Protein AF-A0AAV4XJF8-F1 (afdb_monomer_lite)

Organism: Caerostris extrusa (NCBI:txid172846)

pLDDT: mean 77.1, std 14.18, range [33.66, 94.31]

Secondary structure (DSSP, 8-state):
-----HHHHHHHHHHHHHHHHHHHSSS---HHHHHHHHHHHHHHHHHHHHHHHTT--S----TTHHHHHHHHHHHHHHHHSHHHHT-HHHHHHHHHHHHHTT-HHHHHHHHHHHHHHHTT-HHHHHHHHTT-GGGHHHHHHHHHHTT---SS-HHHHHHHHHHHTT-

Sequence (167 aa):
MVLYDPSACRRRKASKDFFADILKGTGKTEPITWIFALASELSISYSLSTSISDTLLHEISPPDMGIKWKIRSLYEKALDSLACAYIPILWQSYIKFEMQNNEIEKSRSIFHRAVQNCGWSKELIMSCVEYFSGDLKQMIDYMVEKHIRIHTPLEEIQLLMEHGMQS

InterPro domains:
  IPR003107 HAT (Half-A-TPR) repeat [SM00386] (66-100)
  IPR003107 HAT (Half-A-TPR) repeat [SM00386] (102-134)
  IPR011990 Tetratricopeptide-like helical domain superfamily [G3DSA:1.25.40.10] (52-165)
  IPR011990 Tetratricopeptide-like helical domain superfamily [SSF48452] (67-126)
  IPR013633 siRNA-mediated silencing protein NRDE-2 [PTHR13471] (18-162)

Structure (mmCIF, N/CA/C/O backbone):
data_AF-A0AAV4XJF8-F1
#
_entry.id   AF-A0AAV4XJF8-F1
#
loop_
_atom_site.group_PDB
_atom_site.id
_atom_site.type_symbol
_atom_site.label_atom_id
_atom_site.label_alt_id
_atom_site.label_comp_id
_atom_site.label_asym_id
_atom_site.label_entity_id
_atom_site.label_seq_id
_atom_site.pdbx_PDB_ins_code
_atom_site.Cartn_x
_atom_site.Cartn_y
_atom_site.Cartn_z
_atom_site.occupancy
_atom_site.B_iso_or_equiv
_atom_site.auth_seq_id
_atom_site.auth_comp_id
_atom_site.auth_asym_id
_atom_site.auth_atom_id
_atom_site.pdbx_PDB_model_num
ATOM 1 N N . MET A 1 1 ? 36.034 10.276 2.651 1.00 33.66 1 MET A N 1
ATOM 2 C CA . MET A 1 1 ? 36.294 9.904 1.243 1.00 33.66 1 MET A CA 1
ATOM 3 C C . MET A 1 1 ? 35.460 8.664 0.948 1.00 33.66 1 MET A C 1
ATOM 5 O O . MET A 1 1 ? 35.873 7.570 1.305 1.00 33.66 1 MET A O 1
ATOM 9 N N . VAL A 1 2 ? 34.229 8.831 0.450 1.00 44.91 2 VAL A N 1
ATOM 10 C CA . VAL A 1 2 ? 33.356 7.688 0.131 1.00 44.91 2 VAL A CA 1
ATOM 11 C C . VAL A 1 2 ? 33.938 7.018 -1.110 1.00 44.91 2 VAL A C 1
ATOM 13 O O . VAL A 1 2 ? 34.003 7.634 -2.172 1.00 44.91 2 VAL A O 1
ATOM 16 N N . LEU A 1 3 ? 34.444 5.795 -0.959 1.00 42.12 3 LEU A N 1
ATOM 17 C CA . LEU A 1 3 ? 34.985 5.016 -2.066 1.00 42.12 3 LEU A CA 1
ATOM 18 C C . LEU A 1 3 ? 33.847 4.725 -3.052 1.00 42.12 3 LEU A C 1
ATOM 20 O O . LEU A 1 3 ? 32.898 4.012 -2.732 1.00 42.12 3 LEU A O 1
ATOM 24 N N . TYR A 1 4 ? 33.929 5.307 -4.247 1.00 45.88 4 TYR A N 1
ATOM 25 C CA . TYR A 1 4 ? 33.052 4.974 -5.363 1.00 45.88 4 TYR A CA 1
ATOM 26 C C . TYR A 1 4 ? 33.312 3.515 -5.757 1.00 45.88 4 TYR A C 1
ATOM 28 O O . TYR A 1 4 ? 34.309 3.231 -6.414 1.00 45.88 4 TYR A O 1
ATOM 36 N N . ASP A 1 5 ? 32.448 2.593 -5.320 1.00 54.06 5 ASP A N 1
ATOM 37 C CA . ASP A 1 5 ? 32.500 1.176 -5.695 1.00 54.06 5 ASP A CA 1
ATOM 38 C C . ASP A 1 5 ? 31.831 0.975 -7.078 1.00 54.06 5 ASP A C 1
ATOM 40 O O . ASP A 1 5 ? 30.594 0.994 -7.192 1.00 54.06 5 ASP A O 1
ATOM 44 N N . PRO A 1 6 ? 32.606 0.753 -8.159 1.00 59.69 6 PRO A N 1
ATOM 45 C CA . PRO A 1 6 ? 32.065 0.596 -9.511 1.00 59.69 6 PRO A CA 1
ATOM 46 C C . PRO A 1 6 ? 31.273 -0.713 -9.671 1.00 59.69 6 PRO A C 1
ATOM 48 O O . PRO A 1 6 ? 30.385 -0.820 -10.525 1.00 59.69 6 PRO A O 1
ATOM 51 N N . SER A 1 7 ? 31.564 -1.710 -8.833 1.00 60.44 7 SER A N 1
ATOM 52 C CA . SER A 1 7 ? 30.909 -3.021 -8.795 1.00 60.44 7 SER A CA 1
ATOM 53 C C . SER A 1 7 ? 29.457 -2.890 -8.345 1.00 60.44 7 SER A C 1
ATOM 55 O O . SER A 1 7 ? 28.571 -3.528 -8.919 1.00 60.44 7 SER A O 1
ATOM 57 N N . ALA A 1 8 ? 29.191 -2.010 -7.375 1.00 59.12 8 ALA A N 1
ATOM 58 C CA . ALA A 1 8 ? 27.842 -1.722 -6.894 1.00 59.12 8 ALA A CA 1
ATOM 59 C C . ALA A 1 8 ? 26.973 -1.053 -7.972 1.00 59.12 8 ALA A C 1
ATOM 61 O O . ALA A 1 8 ? 25.767 -1.295 -8.042 1.00 59.12 8 ALA A O 1
ATOM 62 N N . CYS A 1 9 ? 27.562 -0.221 -8.836 1.00 57.97 9 CYS A N 1
ATOM 63 C CA . CYS A 1 9 ? 26.847 0.407 -9.951 1.00 57.97 9 CYS A CA 1
ATOM 64 C C . CYS A 1 9 ? 26.538 -0.605 -11.075 1.00 57.97 9 CYS A C 1
ATOM 66 O O . CYS A 1 9 ? 25.415 -0.658 -11.581 1.00 57.97 9 CYS A O 1
ATOM 68 N N . ARG A 1 10 ? 27.493 -1.491 -11.399 1.00 59.72 10 ARG A N 1
ATOM 69 C CA . ARG A 1 10 ? 27.315 -2.565 -12.395 1.00 59.72 10 ARG A CA 1
ATOM 70 C C . ARG A 1 10 ? 26.253 -3.585 -11.973 1.00 59.72 10 ARG A C 1
ATOM 72 O O . ARG A 1 10 ? 25.383 -3.925 -12.771 1.00 59.72 10 ARG A O 1
ATOM 79 N N . ARG A 1 11 ? 26.287 -4.032 -10.712 1.00 64.12 11 ARG A N 1
ATOM 80 C CA . ARG A 1 11 ? 25.303 -4.974 -10.150 1.00 64.12 11 ARG A CA 1
ATOM 81 C C . ARG A 1 11 ? 23.893 -4.370 -10.125 1.00 64.12 11 ARG A C 1
ATOM 83 O O . ARG A 1 11 ? 22.927 -5.061 -10.433 1.00 64.12 11 ARG A O 1
ATOM 90 N N . ARG A 1 12 ? 23.784 -3.060 -9.853 1.00 63.78 12 ARG A N 1
ATOM 91 C CA . ARG A 1 12 ? 22.522 -2.304 -9.932 1.00 63.78 12 ARG A CA 1
ATOM 92 C C . ARG A 1 12 ? 21.938 -2.282 -11.342 1.00 63.78 12 ARG A C 1
ATOM 94 O O . ARG A 1 12 ? 20.747 -2.526 -11.490 1.00 63.78 12 ARG A O 1
ATOM 101 N N . LYS A 1 13 ? 22.751 -1.998 -12.364 1.00 69.19 13 LYS A N 1
ATOM 102 C CA . LYS A 1 13 ? 22.281 -1.975 -13.757 1.00 69.19 13 LYS A CA 1
ATOM 103 C C . LYS A 1 13 ? 21.804 -3.360 -14.212 1.00 69.19 13 LYS A C 1
ATOM 105 O O . LYS A 1 13 ? 20.689 -3.474 -14.695 1.00 69.19 13 LYS A O 1
ATOM 110 N N . ALA A 1 14 ? 22.581 -4.405 -13.929 1.00 72.31 14 ALA A N 1
ATOM 111 C CA . ALA A 1 14 ? 22.216 -5.780 -14.275 1.00 72.31 14 ALA A CA 1
ATOM 112 C C . ALA A 1 14 ? 20.902 -6.244 -13.615 1.00 72.31 14 ALA A C 1
ATOM 114 O O . ALA A 1 14 ? 20.067 -6.841 -14.283 1.00 72.31 14 ALA A O 1
ATOM 115 N N . SER A 1 15 ? 20.691 -5.933 -12.328 1.00 74.94 15 SER A N 1
ATOM 116 C CA . SER A 1 15 ? 19.432 -6.253 -11.632 1.00 74.94 15 SER A CA 1
ATOM 117 C C . SER A 1 15 ? 18.232 -5.521 -12.250 1.00 74.94 15 SER A C 1
ATOM 119 O O . SER A 1 15 ? 17.184 -6.119 -12.487 1.00 74.94 15 SER A O 1
ATOM 121 N N . LYS A 1 16 ? 18.400 -4.232 -12.579 1.00 76.81 16 LYS A N 1
ATOM 122 C CA . LYS A 1 16 ? 17.361 -3.424 -13.235 1.00 76.81 16 LYS A CA 1
ATOM 123 C C . LYS A 1 16 ? 16.977 -3.979 -14.601 1.00 76.81 16 LYS A C 1
ATOM 125 O O . LYS A 1 16 ? 15.789 -4.104 -14.884 1.00 76.81 16 LYS A O 1
ATOM 130 N N . ASP A 1 17 ? 17.972 -4.305 -15.419 1.00 77.88 17 ASP A N 1
ATOM 131 C CA . ASP A 1 17 ? 17.762 -4.829 -16.768 1.00 77.88 17 ASP A CA 1
ATOM 132 C C . ASP A 1 17 ? 17.082 -6.211 -16.704 1.00 77.88 17 ASP A C 1
ATOM 134 O O . ASP A 1 17 ? 16.110 -6.451 -17.416 1.00 77.88 17 ASP A O 1
ATOM 138 N N . PHE A 1 18 ? 17.491 -7.064 -15.756 1.00 83.19 18 PHE A N 1
ATOM 139 C CA . PHE A 1 18 ? 16.887 -8.377 -15.508 1.00 83.19 18 PHE A CA 1
ATOM 140 C C . PHE A 1 18 ? 15.388 -8.296 -15.189 1.00 83.19 18 PHE A C 1
ATOM 142 O O . PHE A 1 18 ? 14.576 -8.922 -15.869 1.00 83.19 18 PHE A O 1
ATOM 149 N N . PHE A 1 19 ? 14.991 -7.503 -14.187 1.00 80.94 19 PHE A N 1
ATOM 150 C CA . PHE A 1 19 ? 13.570 -7.382 -13.841 1.00 80.94 19 PHE A CA 1
ATOM 151 C C . PHE A 1 19 ? 12.774 -6.636 -14.915 1.00 80.94 19 PHE A C 1
ATOM 153 O O . PHE A 1 19 ? 11.612 -6.965 -15.137 1.00 80.94 19 PHE A O 1
ATOM 160 N N . ALA A 1 20 ? 13.373 -5.667 -15.615 1.00 80.69 20 ALA A N 1
ATOM 161 C CA . ALA A 1 20 ? 12.701 -4.980 -16.714 1.00 80.69 20 ALA A CA 1
ATOM 162 C C . ALA A 1 20 ? 12.356 -5.936 -17.864 1.00 80.69 20 ALA A C 1
ATOM 164 O O . ALA A 1 20 ? 11.260 -5.834 -18.412 1.00 80.69 20 ALA A O 1
ATOM 165 N N . ASP A 1 21 ? 13.248 -6.864 -18.206 1.00 81.31 21 ASP A N 1
ATOM 166 C CA . ASP A 1 21 ? 12.989 -7.870 -19.237 1.00 81.31 21 ASP A CA 1
ATOM 167 C C . ASP A 1 21 ? 11.960 -8.905 -18.777 1.00 81.31 21 ASP A C 1
ATOM 169 O O . ASP A 1 21 ? 11.032 -9.221 -19.522 1.00 81.31 21 ASP A O 1
ATOM 173 N N . ILE A 1 22 ? 12.043 -9.364 -17.525 1.00 82.00 22 ILE A N 1
ATOM 174 C CA . ILE A 1 22 ? 11.077 -10.324 -16.975 1.00 82.00 22 ILE A CA 1
ATOM 175 C C . ILE A 1 22 ? 9.667 -9.730 -16.914 1.00 82.00 22 ILE A C 1
ATOM 177 O O . ILE A 1 22 ? 8.705 -10.398 -17.288 1.00 82.00 22 ILE A O 1
ATOM 181 N N . LEU A 1 23 ? 9.529 -8.474 -16.481 1.00 80.31 23 LEU A N 1
ATOM 182 C CA . LEU A 1 23 ? 8.228 -7.805 -16.382 1.00 80.31 23 LEU A CA 1
ATOM 183 C C . LEU A 1 23 ? 7.643 -7.419 -17.752 1.00 80.31 23 LEU A C 1
ATOM 185 O O . LEU A 1 23 ? 6.439 -7.199 -17.851 1.00 80.31 23 LEU A O 1
ATOM 189 N N . LYS A 1 24 ? 8.469 -7.326 -18.804 1.00 78.62 24 LYS A N 1
ATOM 190 C CA . LYS A 1 24 ? 8.018 -7.131 -20.196 1.00 78.62 24 LYS A CA 1
ATOM 191 C C . LYS A 1 24 ? 7.626 -8.439 -20.887 1.00 78.62 24 LYS A C 1
ATOM 193 O O . LYS A 1 24 ? 6.952 -8.388 -21.915 1.00 78.62 24 LYS A O 1
ATOM 198 N N . GLY A 1 25 ? 8.061 -9.587 -20.365 1.00 75.69 25 GLY A N 1
ATOM 199 C CA . GLY A 1 25 ? 7.733 -10.899 -20.911 1.00 75.69 25 GLY A CA 1
ATOM 200 C C . GLY A 1 25 ? 6.220 -11.123 -20.955 1.00 75.69 25 GLY A C 1
ATOM 201 O O . GLY A 1 25 ? 5.517 -10.887 -19.980 1.00 75.69 25 GLY A O 1
ATOM 202 N N . THR A 1 26 ? 5.711 -11.600 -22.091 1.00 54.97 26 THR A N 1
ATOM 203 C CA . THR A 1 26 ? 4.280 -11.703 -22.447 1.00 54.97 26 THR A CA 1
ATOM 204 C C . THR A 1 26 ? 3.480 -12.763 -21.665 1.00 54.97 26 THR A C 1
ATOM 206 O O . THR A 1 26 ? 2.405 -13.174 -22.102 1.00 54.97 26 THR A O 1
ATOM 209 N N . GLY A 1 27 ? 4.006 -13.259 -20.542 1.00 67.56 27 GLY A N 1
ATOM 210 C CA . GLY A 1 27 ? 3.370 -14.266 -19.690 1.00 67.56 27 GLY A CA 1
ATOM 211 C C . GLY A 1 27 ? 2.633 -13.658 -18.494 1.00 67.56 27 GLY A C 1
ATOM 212 O O . GLY A 1 27 ? 2.813 -12.489 -18.159 1.00 67.56 27 GLY A O 1
ATOM 213 N N . LYS A 1 28 ? 1.818 -14.470 -17.805 1.00 67.69 28 LYS A N 1
ATOM 214 C CA . LYS A 1 28 ? 1.290 -14.108 -16.480 1.00 67.69 28 LYS A CA 1
ATOM 215 C C . LYS A 1 28 ? 2.479 -13.972 -15.529 1.00 67.69 28 LYS A C 1
ATOM 217 O O . LYS A 1 28 ? 3.099 -14.973 -15.182 1.00 67.69 28 LYS A O 1
ATOM 222 N N . THR A 1 29 ? 2.816 -12.746 -15.150 1.00 80.19 29 THR A N 1
ATOM 223 C CA . THR A 1 29 ? 3.878 -12.489 -14.177 1.00 80.19 29 THR A CA 1
ATOM 224 C C . THR A 1 29 ? 3.422 -12.973 -12.807 1.00 80.19 29 THR A C 1
ATOM 226 O O . THR A 1 29 ? 2.350 -12.606 -12.322 1.00 80.19 29 THR A O 1
ATOM 229 N N . GLU A 1 30 ? 4.219 -13.843 -12.194 1.00 84.25 30 GLU A N 1
ATOM 230 C CA . GLU A 1 30 ? 3.907 -14.360 -10.869 1.00 84.25 30 GLU A CA 1
ATOM 231 C C . GLU A 1 30 ? 4.061 -13.248 -9.820 1.00 84.25 30 GLU A C 1
ATOM 233 O O . GLU A 1 30 ? 4.963 -12.408 -9.930 1.00 84.25 30 GLU A O 1
ATOM 238 N N . PRO A 1 31 ? 3.238 -13.231 -8.758 1.00 86.25 31 PRO A N 1
ATOM 239 C CA . PRO A 1 31 ? 3.340 -12.198 -7.731 1.00 86.25 31 PRO A CA 1
ATOM 240 C C . PRO A 1 31 ? 4.708 -12.134 -7.045 1.00 86.25 31 PRO A C 1
ATOM 242 O O . PRO A 1 31 ? 5.164 -11.058 -6.662 1.00 86.25 31 PRO A O 1
ATOM 245 N N . ILE A 1 32 ? 5.404 -13.270 -6.942 1.00 87.62 32 ILE A N 1
ATOM 246 C CA . ILE A 1 32 ? 6.753 -13.326 -6.374 1.00 87.62 32 ILE A CA 1
ATOM 247 C C . ILE A 1 32 ? 7.740 -12.476 -7.184 1.00 87.62 32 ILE A C 1
ATOM 249 O O . ILE A 1 32 ? 8.543 -11.745 -6.608 1.00 87.62 32 ILE A O 1
ATOM 253 N N . THR A 1 33 ? 7.625 -12.476 -8.514 1.00 88.25 33 THR A N 1
ATOM 254 C CA . THR A 1 33 ? 8.448 -11.652 -9.403 1.00 88.25 33 THR A CA 1
ATOM 255 C C . THR A 1 33 ? 8.245 -10.164 -9.132 1.00 88.25 33 THR A C 1
ATOM 257 O O . THR A 1 33 ? 9.223 -9.421 -9.052 1.00 88.25 33 THR A O 1
ATOM 260 N N . TRP A 1 34 ? 6.996 -9.734 -8.931 1.00 89.19 34 TRP A N 1
ATOM 261 C CA . TRP A 1 34 ? 6.673 -8.352 -8.571 1.00 89.19 34 TRP A CA 1
ATOM 262 C C . TRP A 1 34 ? 7.248 -7.957 -7.215 1.00 89.19 34 TRP A C 1
ATOM 264 O O . TRP A 1 34 ? 7.838 -6.885 -7.096 1.00 89.19 34 TRP A O 1
ATOM 274 N N . ILE A 1 35 ? 7.130 -8.832 -6.214 1.00 87.50 35 ILE A N 1
ATOM 275 C CA . ILE A 1 35 ? 7.670 -8.595 -4.870 1.00 87.50 35 ILE A CA 1
ATOM 276 C C . ILE A 1 35 ? 9.189 -8.406 -4.933 1.00 87.50 35 ILE A C 1
ATOM 278 O O . ILE A 1 35 ? 9.701 -7.425 -4.395 1.00 87.50 35 ILE A O 1
ATOM 282 N N . PHE A 1 36 ? 9.915 -9.291 -5.623 1.00 88.12 36 PHE A N 1
ATOM 283 C CA . PHE A 1 36 ? 11.370 -9.171 -5.754 1.00 88.12 36 PHE A CA 1
ATOM 284 C C . PHE A 1 36 ? 11.787 -7.938 -6.566 1.00 88.12 36 PHE A C 1
ATOM 286 O O . PHE A 1 36 ? 12.723 -7.238 -6.170 1.00 88.12 36 PHE A O 1
ATOM 293 N N . ALA A 1 37 ? 11.076 -7.626 -7.652 1.00 87.75 37 ALA A N 1
ATOM 294 C CA . ALA A 1 37 ? 11.327 -6.422 -8.437 1.00 87.75 37 ALA A CA 1
ATOM 295 C C . ALA A 1 37 ? 11.147 -5.152 -7.584 1.00 87.75 37 ALA A C 1
ATOM 297 O O . ALA A 1 37 ? 12.039 -4.301 -7.545 1.00 87.75 37 ALA A O 1
ATOM 298 N N . LEU A 1 38 ? 10.042 -5.058 -6.835 1.00 88.12 38 LEU A N 1
ATOM 299 C CA . LEU A 1 38 ? 9.756 -3.942 -5.931 1.00 88.12 38 LEU A CA 1
ATOM 300 C C . LEU A 1 38 ? 10.766 -3.858 -4.787 1.00 88.12 38 LEU A C 1
ATOM 302 O O . LEU A 1 38 ? 11.295 -2.780 -4.535 1.00 88.12 38 LEU A O 1
ATOM 306 N N . ALA A 1 39 ? 11.099 -4.973 -4.136 1.00 85.75 39 ALA A N 1
ATOM 307 C CA . ALA A 1 39 ? 12.104 -5.006 -3.074 1.00 85.75 39 ALA A CA 1
ATOM 308 C C . ALA A 1 39 ? 13.470 -4.498 -3.566 1.00 85.75 39 ALA A C 1
ATOM 310 O O . ALA A 1 39 ? 14.153 -3.745 -2.864 1.00 85.75 39 ALA A O 1
ATOM 311 N N . SER A 1 40 ? 13.850 -4.848 -4.800 1.00 81.88 40 SER A N 1
ATOM 312 C CA . SER A 1 40 ? 15.092 -4.368 -5.405 1.00 81.88 40 SER A CA 1
ATOM 313 C C . SER A 1 40 ? 15.083 -2.845 -5.604 1.00 81.88 40 SER A C 1
ATOM 315 O O . SER A 1 40 ? 16.063 -2.186 -5.273 1.00 81.88 40 SER A O 1
ATOM 317 N N . GLU A 1 41 ? 13.973 -2.251 -6.048 1.00 81.38 41 GLU A N 1
ATOM 318 C CA . GLU A 1 41 ? 13.878 -0.800 -6.267 1.00 81.38 41 GLU A CA 1
ATOM 319 C C . GLU A 1 41 ? 13.696 -0.021 -4.955 1.00 81.38 41 GLU A C 1
ATOM 321 O O . GLU A 1 41 ? 14.276 1.053 -4.789 1.00 81.38 41 GLU A O 1
ATOM 326 N N . LEU A 1 42 ? 12.974 -0.582 -3.982 1.00 82.69 42 LEU A N 1
ATOM 327 C CA . LEU A 1 42 ? 12.818 -0.006 -2.645 1.00 82.69 42 LEU A CA 1
ATOM 328 C C . LEU A 1 42 ? 14.146 0.038 -1.891 1.00 82.69 42 LEU A C 1
ATOM 330 O O . LEU A 1 42 ? 14.499 1.082 -1.351 1.00 82.69 42 LEU A O 1
ATOM 334 N N . SER A 1 43 ? 14.913 -1.059 -1.885 1.00 75.94 43 SER A N 1
ATOM 335 C CA . SER A 1 43 ? 16.236 -1.083 -1.240 1.00 75.94 43 SER A CA 1
ATOM 336 C C . SER A 1 43 ? 17.175 -0.014 -1.813 1.00 75.94 43 SER A C 1
ATOM 338 O O . SER A 1 43 ? 17.933 0.610 -1.071 1.00 75.94 43 SER A O 1
ATOM 340 N N . ILE A 1 44 ? 17.060 0.272 -3.115 1.00 72.25 44 ILE A N 1
ATOM 341 C CA . ILE A 1 44 ? 17.786 1.361 -3.771 1.00 72.25 44 ILE A CA 1
ATOM 342 C C . ILE A 1 44 ? 17.298 2.721 -3.260 1.00 72.25 44 ILE A C 1
ATOM 344 O O . ILE A 1 44 ? 18.130 3.540 -2.871 1.00 72.25 44 ILE A O 1
ATOM 348 N N . SER A 1 45 ? 15.983 2.954 -3.220 1.00 72.38 45 SER A N 1
ATOM 349 C CA . SER A 1 45 ? 15.401 4.204 -2.710 1.00 72.38 45 SER A CA 1
ATOM 350 C C . SER A 1 45 ? 15.844 4.502 -1.278 1.00 72.38 45 SER A C 1
ATOM 352 O O . SER A 1 45 ? 16.293 5.609 -1.001 1.00 72.38 45 SER A O 1
ATOM 354 N N . TYR A 1 46 ? 15.792 3.504 -0.389 1.00 72.38 46 TYR A N 1
ATOM 355 C CA . TYR A 1 46 ? 16.202 3.664 1.008 1.00 72.38 46 TYR A CA 1
ATOM 356 C C . TYR A 1 46 ? 17.700 3.932 1.157 1.00 72.38 46 TYR A C 1
ATOM 358 O O . TYR A 1 46 ? 18.102 4.773 1.955 1.00 72.38 46 TYR A O 1
ATOM 366 N N . SER A 1 47 ? 18.540 3.257 0.362 1.00 66.38 47 SER A N 1
ATOM 367 C CA . SER A 1 47 ? 19.988 3.499 0.394 1.00 66.38 47 SER A CA 1
ATOM 368 C C . SER A 1 47 ? 20.352 4.934 -0.007 1.00 66.38 47 SER A C 1
ATOM 370 O O . SER A 1 47 ? 21.274 5.522 0.558 1.00 66.38 47 SER A O 1
ATOM 372 N N . LEU A 1 48 ? 19.604 5.512 -0.953 1.00 64.25 48 LEU A N 1
ATOM 373 C CA . LEU A 1 48 ? 19.791 6.888 -1.405 1.00 64.25 48 LEU A CA 1
ATOM 374 C C . LEU A 1 48 ? 19.289 7.886 -0.362 1.00 64.25 48 LEU A C 1
ATOM 376 O O . LEU A 1 48 ? 20.030 8.811 -0.032 1.00 64.25 48 LEU A O 1
ATOM 380 N N . SER A 1 49 ? 18.104 7.664 0.220 1.00 60.38 49 SER A N 1
ATOM 381 C CA . SER A 1 49 ? 17.571 8.549 1.262 1.00 60.38 49 SER A CA 1
ATOM 382 C C . SER A 1 49 ? 18.508 8.642 2.469 1.00 60.38 49 SER A C 1
ATOM 384 O O . SER A 1 49 ? 18.773 9.744 2.937 1.00 60.38 49 SER A O 1
ATOM 386 N N . THR A 1 50 ? 19.094 7.521 2.916 1.00 59.34 50 THR A N 1
ATOM 387 C CA . THR A 1 50 ? 20.068 7.516 4.025 1.00 59.34 50 THR A CA 1
ATOM 388 C C . THR A 1 50 ? 21.310 8.348 3.697 1.00 59.34 50 THR A C 1
ATOM 390 O O . THR A 1 50 ? 21.748 9.139 4.522 1.00 59.34 50 THR A O 1
ATOM 393 N N . SER A 1 51 ? 21.844 8.236 2.475 1.00 57.28 51 SER A N 1
ATOM 394 C CA . SER A 1 51 ? 23.035 8.999 2.070 1.00 57.28 51 SER A CA 1
ATOM 395 C C . SER A 1 51 ? 22.796 10.512 1.937 1.00 57.28 51 SER A C 1
ATOM 397 O O . SER A 1 51 ? 23.716 11.304 2.135 1.00 57.28 51 SER A O 1
ATOM 399 N N . ILE A 1 52 ? 21.566 10.926 1.612 1.00 55.50 52 ILE A N 1
ATOM 400 C CA . ILE A 1 52 ? 21.196 12.339 1.440 1.00 55.50 52 ILE A CA 1
ATOM 401 C C . ILE A 1 52 ? 20.994 13.017 2.800 1.00 55.50 52 ILE A C 1
ATOM 403 O O . ILE A 1 52 ? 21.451 14.148 2.982 1.00 55.50 52 ILE A O 1
ATOM 407 N N . SER A 1 53 ? 20.379 12.324 3.767 1.00 54.06 53 SER A N 1
ATOM 408 C CA . SER A 1 53 ? 20.185 12.835 5.132 1.00 54.06 53 SER A CA 1
ATOM 409 C C . SER A 1 53 ? 21.501 13.180 5.836 1.00 54.06 53 SER A C 1
ATOM 411 O O . SER A 1 53 ? 21.543 14.156 6.579 1.00 54.06 53 SER A O 1
ATOM 413 N N . ASP A 1 54 ? 22.583 12.450 5.549 1.00 52.25 54 ASP A N 1
ATOM 414 C CA . ASP A 1 54 ? 23.918 12.729 6.099 1.00 52.25 54 ASP A CA 1
ATOM 415 C C . ASP A 1 54 ? 24.581 13.990 5.510 1.00 52.25 54 ASP A C 1
ATOM 417 O O . ASP A 1 54 ? 25.581 14.464 6.052 1.00 52.25 54 ASP A O 1
ATOM 421 N N . THR A 1 55 ? 24.064 14.549 4.404 1.00 54.47 55 THR A N 1
ATOM 422 C CA . THR A 1 55 ? 24.801 15.557 3.622 1.00 54.47 55 THR A CA 1
ATOM 423 C C . THR A 1 55 ? 24.251 16.992 3.716 1.00 54.47 55 THR A C 1
ATOM 425 O O . THR A 1 55 ? 25.054 17.914 3.585 1.00 54.47 55 THR A O 1
ATOM 428 N N . LEU A 1 56 ? 22.951 17.258 3.948 1.00 54.06 56 LEU A N 1
ATOM 429 C CA . LEU A 1 56 ? 22.429 18.645 3.878 1.00 54.06 56 LEU A CA 1
ATOM 430 C C . LEU A 1 56 ? 21.290 19.001 4.861 1.00 54.06 56 LEU A C 1
ATOM 432 O O . LEU A 1 56 ? 20.119 18.726 4.615 1.00 54.06 56 LEU A O 1
ATOM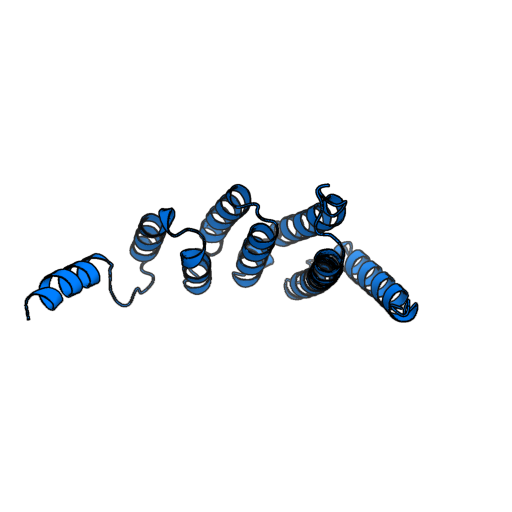 436 N N . LEU A 1 57 ? 21.643 19.777 5.895 1.00 51.81 57 LEU A N 1
ATOM 437 C CA . LEU A 1 57 ? 20.785 20.784 6.537 1.00 51.81 57 LEU A CA 1
ATOM 438 C C . LEU A 1 57 ? 20.742 22.061 5.671 1.00 51.81 57 LEU A C 1
ATOM 440 O O . LEU A 1 57 ? 21.331 23.069 6.049 1.00 51.81 57 LEU A O 1
ATOM 444 N N . HIS A 1 58 ? 20.105 22.050 4.500 1.00 45.88 58 HIS A N 1
ATOM 445 C CA . HIS A 1 58 ? 19.624 23.296 3.887 1.00 45.88 58 HIS A CA 1
ATOM 446 C C . HIS A 1 58 ? 18.657 23.027 2.737 1.00 45.88 58 HIS A C 1
ATOM 448 O O . HIS A 1 58 ? 18.882 22.160 1.896 1.00 45.88 58 HIS A O 1
ATOM 454 N N . GLU A 1 59 ? 17.593 23.816 2.739 1.00 46.97 59 GLU A N 1
ATOM 455 C CA . GLU A 1 59 ? 16.529 23.956 1.756 1.00 46.97 59 GLU A CA 1
ATOM 456 C C . GLU A 1 59 ? 16.995 23.792 0.301 1.00 46.97 59 GLU A C 1
ATOM 458 O O . GLU A 1 59 ? 17.763 24.603 -0.199 1.00 46.97 59 GLU A O 1
ATOM 463 N N . ILE A 1 60 ? 16.515 22.736 -0.360 1.00 47.94 60 ILE A N 1
ATOM 464 C CA . ILE A 1 60 ? 16.030 22.641 -1.751 1.00 47.94 60 ILE A CA 1
ATOM 465 C C . ILE A 1 60 ? 15.492 21.207 -1.868 1.00 47.94 60 ILE A C 1
ATOM 467 O O . ILE A 1 60 ? 16.224 20.242 -1.654 1.00 47.94 60 ILE A O 1
ATOM 471 N N . SER A 1 61 ? 14.201 21.053 -2.176 1.00 53.50 61 SER A N 1
ATOM 472 C CA . SER A 1 61 ? 13.577 19.748 -2.443 1.00 53.50 61 SER A CA 1
ATOM 473 C C . SER A 1 61 ? 14.434 18.939 -3.439 1.00 53.50 61 SER A C 1
ATOM 475 O O . SER A 1 61 ? 14.602 19.402 -4.572 1.00 53.50 61 SER A O 1
ATOM 477 N N . PRO A 1 62 ? 14.976 17.757 -3.077 1.00 51.44 62 PRO A N 1
ATOM 478 C CA . PRO A 1 62 ? 15.961 17.072 -3.910 1.00 51.44 62 PRO A CA 1
ATOM 479 C C . PRO A 1 62 ? 15.327 16.357 -5.126 1.00 51.44 62 PRO A C 1
ATOM 481 O O . PRO A 1 62 ? 14.120 16.101 -5.142 1.00 51.44 62 PRO A O 1
ATOM 484 N N . PRO A 1 63 ? 16.136 15.967 -6.134 1.00 51.88 63 PRO A N 1
ATOM 485 C CA . PRO A 1 63 ? 15.738 15.341 -7.410 1.00 51.88 63 PRO A CA 1
ATOM 486 C C . PRO A 1 63 ? 15.123 13.923 -7.308 1.00 51.88 63 PRO A C 1
ATOM 488 O O . PRO A 1 63 ? 15.022 13.209 -8.309 1.00 51.88 63 PRO A O 1
ATOM 491 N N . ASP A 1 64 ? 14.654 13.517 -6.126 1.00 55.81 64 ASP A N 1
ATOM 492 C CA . ASP A 1 64 ? 14.091 12.191 -5.814 1.00 55.81 64 ASP A CA 1
ATOM 493 C C . ASP A 1 64 ? 12.756 11.890 -6.509 1.00 55.81 64 ASP A C 1
ATOM 495 O O . ASP A 1 64 ? 12.263 10.757 -6.513 1.00 55.81 64 ASP A O 1
ATOM 499 N N . MET A 1 65 ? 12.167 12.897 -7.156 1.00 63.34 65 MET A N 1
ATOM 500 C CA . MET A 1 65 ? 10.882 12.777 -7.825 1.00 63.34 65 MET A CA 1
ATOM 501 C C . MET A 1 65 ? 10.889 11.647 -8.868 1.00 63.34 65 MET A C 1
ATOM 503 O O . MET A 1 65 ? 9.948 10.859 -8.919 1.00 63.34 65 MET A O 1
ATOM 507 N N . GLY A 1 66 ? 11.967 11.500 -9.648 1.00 77.50 66 GLY A N 1
ATOM 508 C CA . GLY A 1 66 ? 12.050 10.496 -10.716 1.00 77.50 66 GLY A CA 1
ATOM 509 C C . GLY A 1 66 ? 12.026 9.045 -10.219 1.00 77.50 66 GLY A C 1
ATOM 510 O O . GLY A 1 66 ? 11.294 8.216 -10.763 1.00 77.50 66 GLY A O 1
ATOM 511 N N . ILE A 1 67 ? 12.788 8.733 -9.165 1.00 79.69 67 ILE A N 1
ATOM 512 C CA . ILE A 1 67 ? 12.829 7.381 -8.582 1.00 79.69 67 ILE A CA 1
ATOM 513 C C . ILE A 1 67 ? 11.506 7.088 -7.868 1.00 79.69 67 ILE A C 1
ATOM 515 O O . ILE A 1 67 ? 10.939 6.011 -8.061 1.00 79.69 67 ILE A O 1
ATOM 519 N N . LYS A 1 68 ? 10.952 8.074 -7.149 1.00 84.81 68 LYS A N 1
ATOM 520 C CA . LYS A 1 68 ? 9.635 7.967 -6.511 1.00 84.81 68 LYS A CA 1
ATOM 521 C C . LYS A 1 68 ? 8.532 7.630 -7.516 1.00 84.81 68 LYS A C 1
ATOM 523 O O . LYS A 1 68 ? 7.783 6.677 -7.313 1.00 84.81 68 LYS A O 1
ATOM 528 N N . TRP A 1 69 ? 8.447 8.365 -8.627 1.00 87.62 69 TRP A N 1
ATOM 529 C CA . TRP A 1 69 ? 7.463 8.096 -9.683 1.00 87.62 69 TRP A CA 1
ATOM 530 C C . TRP A 1 69 ? 7.652 6.728 -10.330 1.00 87.62 69 TRP A C 1
ATOM 532 O O . TRP A 1 69 ? 6.667 6.057 -10.635 1.00 87.62 69 TRP A O 1
ATOM 542 N N . LYS A 1 70 ? 8.901 6.287 -10.505 1.00 86.75 70 LYS A N 1
ATOM 543 C CA . LYS A 1 70 ? 9.194 4.950 -11.024 1.00 86.75 70 LYS A CA 1
ATOM 544 C C . LYS A 1 70 ? 8.669 3.861 -10.086 1.00 86.75 70 LYS A C 1
ATOM 546 O O . LYS A 1 70 ? 8.009 2.939 -10.557 1.00 86.75 70 LYS A O 1
ATOM 551 N N . ILE A 1 71 ? 8.927 3.974 -8.782 1.00 89.12 71 ILE A N 1
ATOM 552 C CA . ILE A 1 71 ? 8.451 3.010 -7.777 1.00 89.12 71 ILE A CA 1
ATOM 553 C C . ILE A 1 71 ? 6.921 2.999 -7.729 1.00 89.12 71 ILE A C 1
ATOM 555 O O . ILE A 1 71 ? 6.326 1.927 -7.788 1.00 89.12 71 ILE A O 1
ATOM 559 N N . ARG A 1 72 ? 6.274 4.173 -7.738 1.00 92.00 72 ARG A N 1
ATOM 560 C CA . ARG A 1 72 ? 4.808 4.290 -7.849 1.00 92.00 72 ARG A CA 1
ATOM 561 C C . ARG A 1 72 ? 4.273 3.588 -9.095 1.00 92.00 72 ARG A C 1
ATOM 563 O O . ARG A 1 72 ? 3.353 2.789 -9.003 1.00 92.00 72 ARG A O 1
ATOM 570 N N . SER A 1 73 ? 4.880 3.837 -10.256 1.00 91.00 73 SER A N 1
ATOM 571 C CA . SER A 1 73 ? 4.475 3.188 -11.506 1.00 91.00 73 SER A CA 1
ATOM 572 C C . SER A 1 73 ? 4.634 1.667 -11.446 1.00 91.00 73 SER A C 1
ATOM 574 O O . SER A 1 73 ? 3.798 0.954 -11.992 1.00 91.00 73 SER A O 1
ATOM 576 N N . LEU A 1 74 ? 5.677 1.160 -10.781 1.00 90.38 74 LEU A N 1
ATOM 577 C CA . LEU A 1 74 ? 5.849 -0.277 -10.566 1.00 90.38 74 LEU A CA 1
ATOM 578 C C . LEU A 1 74 ? 4.777 -0.854 -9.641 1.00 90.38 74 LEU A C 1
ATOM 580 O O . LEU A 1 74 ? 4.248 -1.914 -9.958 1.00 90.38 74 LEU A O 1
ATOM 584 N N . TYR A 1 75 ? 4.429 -0.164 -8.553 1.00 93.19 75 TYR A N 1
ATOM 585 C CA . TYR A 1 75 ? 3.331 -0.576 -7.677 1.00 93.19 75 TYR A CA 1
ATOM 586 C C . TYR A 1 75 ? 1.999 -0.623 -8.418 1.00 93.19 75 TYR A C 1
ATOM 588 O O . TYR A 1 75 ? 1.325 -1.644 -8.369 1.00 93.19 75 TYR A O 1
ATOM 596 N N . GLU A 1 76 ? 1.642 0.433 -9.148 1.00 93.25 76 GLU A N 1
ATOM 597 C CA . GLU A 1 76 ? 0.379 0.469 -9.895 1.00 93.25 76 GLU A CA 1
ATOM 598 C C . GLU A 1 76 ? 0.323 -0.638 -10.955 1.00 93.25 76 GLU A C 1
ATOM 600 O O . GLU A 1 76 ? -0.690 -1.315 -11.075 1.00 93.25 76 GLU A O 1
ATOM 605 N N . LYS A 1 77 ? 1.429 -0.912 -11.660 1.00 90.38 77 LYS A N 1
ATOM 606 C CA . LYS A 1 77 ? 1.500 -2.047 -12.597 1.00 90.38 77 LYS A CA 1
ATO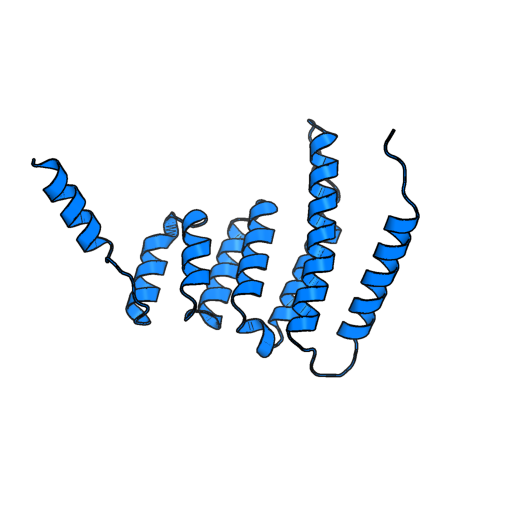M 607 C C . LYS A 1 77 ? 1.385 -3.403 -11.905 1.00 90.38 77 LYS A C 1
ATOM 609 O O . LYS A 1 77 ? 0.765 -4.307 -12.453 1.00 90.38 77 LYS A O 1
ATOM 614 N N . ALA A 1 78 ? 1.992 -3.557 -10.730 1.00 90.06 78 ALA A N 1
ATOM 615 C CA . ALA A 1 78 ? 1.872 -4.785 -9.956 1.00 90.06 78 ALA A CA 1
ATOM 616 C C . ALA A 1 78 ? 0.414 -5.003 -9.537 1.00 90.06 78 ALA A C 1
ATOM 618 O O . ALA A 1 78 ? -0.115 -6.092 -9.723 1.00 90.06 78 ALA A O 1
ATOM 619 N N . LEU A 1 79 ? -0.233 -3.960 -9.012 1.00 91.69 79 LEU A N 1
ATOM 620 C CA . LEU A 1 79 ? -1.593 -3.992 -8.474 1.00 91.69 79 LEU A CA 1
ATOM 621 C C . LEU A 1 79 ? -2.688 -4.035 -9.550 1.00 91.69 79 LEU A C 1
ATOM 623 O O . LEU A 1 79 ? -3.813 -4.406 -9.232 1.00 91.69 79 LEU A O 1
ATOM 627 N N . ASP A 1 80 ? -2.370 -3.721 -10.807 1.00 89.31 80 ASP A N 1
ATOM 628 C CA . ASP A 1 80 ? -3.257 -3.951 -11.957 1.00 89.31 80 ASP A CA 1
ATOM 629 C C . ASP A 1 80 ? -3.519 -5.455 -12.183 1.00 89.31 80 AS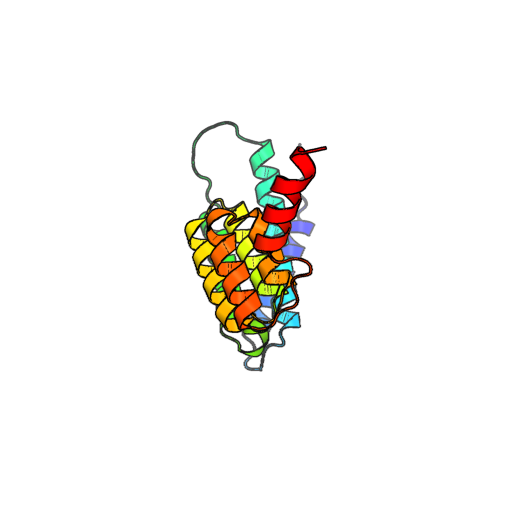P A C 1
ATOM 631 O O . ASP A 1 80 ? -4.578 -5.867 -12.657 1.00 89.31 80 ASP A O 1
ATOM 635 N N . SER A 1 81 ? -2.576 -6.314 -11.774 1.00 87.19 81 SER A N 1
ATOM 636 C CA . SER A 1 81 ? -2.770 -7.763 -11.780 1.00 87.19 81 SER A CA 1
ATOM 637 C C . SER A 1 81 ? -3.606 -8.216 -10.585 1.00 87.19 81 SER A C 1
ATOM 639 O O . SER A 1 81 ? -3.221 -8.038 -9.426 1.00 87.19 81 SER A O 1
ATOM 641 N N . LEU A 1 82 ? -4.702 -8.927 -10.866 1.00 81.62 82 LEU A N 1
ATOM 642 C CA . LEU A 1 82 ? -5.610 -9.471 -9.851 1.00 81.62 82 LEU A CA 1
ATOM 643 C C . LEU A 1 82 ? -4.886 -10.344 -8.807 1.00 81.62 82 LEU A C 1
ATOM 645 O O . LEU A 1 82 ? -5.208 -10.301 -7.623 1.00 81.62 82 LEU A O 1
ATOM 649 N N . ALA A 1 83 ? -3.872 -11.110 -9.225 1.00 86.31 83 ALA A N 1
ATOM 650 C CA . ALA A 1 83 ? -3.116 -11.981 -8.324 1.00 86.31 83 ALA A CA 1
ATOM 651 C C . ALA A 1 83 ? -2.307 -11.197 -7.277 1.00 86.31 83 ALA A C 1
ATOM 653 O O . ALA A 1 83 ? -2.127 -11.671 -6.160 1.00 86.31 83 ALA A O 1
ATOM 654 N N . CYS A 1 84 ? -1.833 -10.003 -7.629 1.00 87.62 84 CYS A N 1
ATOM 655 C CA . CYS A 1 84 ? -1.065 -9.133 -6.743 1.00 87.62 84 CYS A CA 1
ATOM 656 C C . CYS A 1 84 ? -1.976 -8.222 -5.913 1.00 87.62 84 CYS A C 1
ATOM 658 O O . CYS A 1 84 ? -1.669 -7.948 -4.754 1.00 87.62 84 CYS A O 1
ATOM 660 N N . ALA A 1 85 ? -3.106 -7.789 -6.481 1.00 90.00 85 ALA A N 1
ATOM 661 C CA . ALA A 1 85 ? -4.085 -6.939 -5.808 1.00 90.00 85 ALA A CA 1
ATOM 662 C C . ALA A 1 85 ? -4.651 -7.575 -4.529 1.00 90.00 85 ALA A C 1
ATOM 664 O O . ALA A 1 85 ? -5.006 -6.853 -3.606 1.00 90.00 85 ALA A O 1
ATOM 665 N N . TYR A 1 86 ? -4.689 -8.907 -4.433 1.00 91.31 86 TYR A N 1
ATOM 666 C CA . TYR A 1 86 ? -5.137 -9.616 -3.230 1.00 91.31 86 TYR A CA 1
ATOM 667 C C . TYR A 1 86 ? -4.027 -9.914 -2.213 1.00 91.31 86 TYR A C 1
ATOM 669 O O . TYR A 1 86 ? -4.278 -10.611 -1.235 1.00 91.31 86 TYR A O 1
ATOM 677 N N . ILE A 1 87 ? -2.801 -9.418 -2.403 1.00 92.31 87 ILE A N 1
ATOM 678 C CA . ILE A 1 87 ? -1.689 -9.680 -1.481 1.00 92.31 87 ILE A CA 1
ATOM 679 C C . ILE A 1 87 ? -1.541 -8.502 -0.508 1.00 92.31 87 ILE A C 1
ATOM 681 O O . ILE A 1 87 ? -1.085 -7.430 -0.916 1.00 92.31 87 ILE A O 1
ATOM 685 N N . PRO A 1 88 ? -1.837 -8.674 0.796 1.00 92.00 88 PRO A N 1
ATOM 686 C CA . PRO A 1 88 ? -1.790 -7.578 1.766 1.00 92.00 88 PRO A CA 1
ATOM 687 C C . PRO A 1 88 ? -0.401 -6.943 1.911 1.00 92.00 88 PRO A C 1
ATOM 689 O O . PRO A 1 88 ? -0.296 -5.733 2.090 1.00 92.00 88 PRO A O 1
ATOM 692 N N . ILE A 1 89 ? 0.671 -7.735 1.786 1.00 90.88 89 ILE A N 1
ATOM 693 C CA . ILE A 1 89 ? 2.042 -7.251 2.004 1.00 90.88 89 ILE A CA 1
ATOM 694 C C . ILE A 1 89 ? 2.470 -6.189 0.979 1.00 90.88 89 ILE A C 1
ATOM 696 O O . ILE A 1 89 ? 3.202 -5.268 1.331 1.00 90.88 89 ILE A O 1
ATOM 700 N N . LEU A 1 90 ? 1.978 -6.280 -0.266 1.00 92.44 90 LEU A N 1
ATOM 701 C CA . LEU A 1 90 ? 2.263 -5.306 -1.326 1.00 92.44 90 LEU A CA 1
ATOM 702 C C . LEU A 1 90 ? 1.599 -3.958 -1.038 1.00 92.44 90 LEU A C 1
ATOM 704 O O . LEU A 1 90 ? 2.204 -2.905 -1.231 1.00 92.44 90 LEU A O 1
ATOM 708 N N . TRP A 1 91 ? 0.366 -3.984 -0.535 1.00 94.31 91 TRP A N 1
ATOM 709 C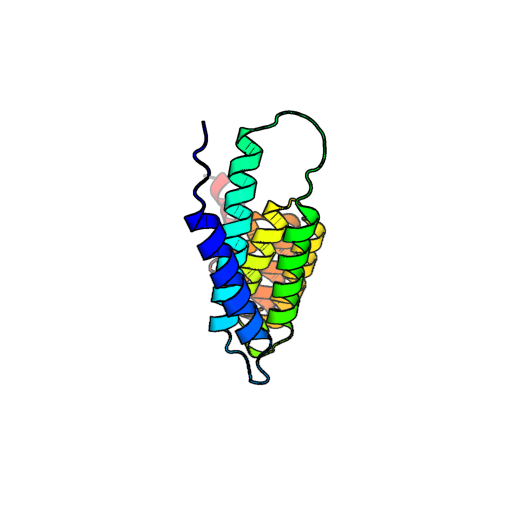 CA . TRP A 1 91 ? -0.333 -2.773 -0.117 1.00 94.31 91 TRP A CA 1
ATOM 710 C C . TRP A 1 91 ? 0.319 -2.136 1.106 1.00 94.31 91 TRP A C 1
ATOM 712 O O . TRP A 1 91 ? 0.560 -0.932 1.100 1.00 94.31 91 TRP A O 1
ATOM 722 N N . GLN A 1 92 ? 0.663 -2.930 2.126 1.00 92.62 92 GLN A N 1
ATOM 723 C CA . GLN A 1 92 ? 1.360 -2.430 3.315 1.00 92.62 92 GLN A CA 1
ATOM 724 C C . GLN A 1 92 ? 2.692 -1.771 2.943 1.00 92.62 92 GLN A C 1
ATOM 726 O O . GLN A 1 92 ? 2.989 -0.666 3.401 1.00 92.62 92 GLN A O 1
ATOM 731 N N . SER A 1 93 ? 3.483 -2.407 2.070 1.00 92.00 93 SER A N 1
ATOM 732 C CA . SER A 1 93 ? 4.749 -1.831 1.616 1.00 92.00 93 SER A CA 1
ATOM 733 C C . SER A 1 93 ? 4.543 -0.551 0.802 1.00 92.00 93 SER A C 1
ATOM 735 O O . SER A 1 93 ? 5.363 0.363 0.907 1.00 92.00 93 SER A O 1
ATOM 737 N N . TYR A 1 94 ? 3.455 -0.451 0.030 1.00 93.44 94 TYR A N 1
ATOM 738 C CA . TYR A 1 94 ? 3.138 0.754 -0.734 1.00 93.44 94 TYR A CA 1
ATOM 739 C C . TYR A 1 94 ? 2.712 1.920 0.173 1.00 93.44 94 TYR A C 1
ATOM 741 O O . TYR A 1 94 ? 3.238 3.026 0.052 1.00 93.44 94 TYR A O 1
ATOM 749 N N . ILE A 1 95 ? 1.831 1.665 1.143 1.00 92.62 95 ILE A N 1
ATOM 750 C CA . ILE A 1 95 ? 1.394 2.666 2.128 1.00 92.62 95 ILE A CA 1
ATOM 751 C C . ILE A 1 95 ? 2.595 3.173 2.932 1.00 92.62 95 ILE A C 1
ATOM 753 O O . ILE A 1 95 ? 2.787 4.383 3.056 1.00 92.62 95 ILE A O 1
ATOM 757 N N . LYS A 1 96 ? 3.448 2.261 3.417 1.00 90.56 96 LYS A N 1
ATOM 758 C CA . LYS A 1 96 ? 4.672 2.609 4.149 1.00 90.56 96 LYS A CA 1
ATOM 759 C C . LYS A 1 96 ? 5.613 3.475 3.311 1.00 90.56 96 LYS A C 1
ATOM 761 O O . LYS A 1 96 ? 6.142 4.462 3.819 1.00 90.56 96 LYS A O 1
ATOM 766 N N . PHE A 1 97 ? 5.781 3.134 2.033 1.00 90.69 97 PHE A N 1
ATOM 767 C CA . PHE A 1 97 ? 6.591 3.913 1.101 1.00 90.69 97 PHE A CA 1
ATOM 768 C C . PHE A 1 97 ? 6.067 5.349 0.951 1.00 90.69 97 PHE A C 1
ATOM 770 O O . PHE A 1 97 ? 6.845 6.295 1.049 1.00 90.69 97 PHE A O 1
ATOM 777 N N . GLU A 1 98 ? 4.763 5.548 0.756 1.00 90.75 98 GLU A N 1
ATOM 778 C CA . GLU A 1 98 ? 4.189 6.899 0.646 1.00 90.75 98 GLU A CA 1
ATOM 779 C C . GLU A 1 98 ? 4.283 7.685 1.960 1.00 90.75 98 GLU A C 1
ATOM 781 O O . GLU A 1 98 ? 4.581 8.881 1.938 1.00 90.75 98 GLU A O 1
ATOM 786 N N . MET A 1 99 ? 4.126 7.012 3.105 1.00 87.94 99 MET A N 1
ATOM 787 C CA . MET A 1 99 ? 4.306 7.637 4.417 1.00 87.94 99 MET A CA 1
ATOM 788 C C . MET A 1 99 ? 5.734 8.140 4.636 1.00 87.94 99 MET A C 1
ATOM 790 O O . MET A 1 99 ? 5.926 9.262 5.096 1.00 87.94 99 MET A O 1
ATOM 794 N N . GLN A 1 100 ? 6.748 7.373 4.236 1.00 85.19 100 GLN A N 1
ATOM 795 C CA . GLN A 1 100 ? 8.148 7.811 4.326 1.00 85.19 100 GLN A CA 1
ATOM 796 C C . GLN A 1 100 ? 8.482 8.960 3.368 1.00 85.19 100 GLN A C 1
ATOM 798 O O . GLN A 1 100 ? 9.398 9.731 3.633 1.00 85.19 100 GLN A O 1
ATOM 803 N N . ASN A 1 101 ? 7.728 9.098 2.276 1.00 85.06 101 ASN A N 1
ATOM 804 C CA . ASN A 1 101 ? 7.817 10.236 1.360 1.00 85.06 101 ASN A CA 1
ATOM 805 C C . ASN A 1 101 ? 6.966 11.440 1.812 1.00 85.06 101 ASN A C 1
ATOM 807 O O . ASN A 1 101 ? 6.852 12.412 1.064 1.00 85.06 101 ASN A O 1
ATOM 811 N N . ASN A 1 102 ? 6.388 11.380 3.018 1.00 85.62 102 ASN A N 1
ATOM 812 C CA . ASN A 1 102 ? 5.564 12.419 3.632 1.00 85.62 102 ASN A CA 1
ATOM 813 C C . ASN A 1 102 ? 4.285 12.758 2.832 1.00 85.62 102 ASN A C 1
ATOM 815 O O . ASN A 1 102 ? 3.816 13.894 2.828 1.00 85.62 102 ASN A O 1
ATOM 819 N N . GLU A 1 103 ? 3.715 11.773 2.126 1.00 88.12 103 GLU A N 1
ATOM 820 C CA . GLU A 1 103 ? 2.544 11.941 1.250 1.00 88.12 103 GLU A CA 1
ATOM 821 C C . GLU A 1 103 ? 1.290 11.284 1.849 1.00 88.12 103 GLU A C 1
ATOM 823 O O . GLU A 1 103 ? 0.749 10.307 1.326 1.00 88.12 103 GLU A O 1
ATOM 828 N N . ILE A 1 104 ? 0.820 11.857 2.961 1.00 88.56 104 ILE A N 1
ATOM 829 C CA . ILE A 1 104 ? -0.249 11.310 3.821 1.00 88.56 104 ILE A CA 1
ATOM 830 C C . ILE A 1 104 ? -1.590 11.157 3.080 1.00 88.56 104 ILE A C 1
ATOM 832 O O . ILE A 1 104 ? -2.282 10.151 3.217 1.00 88.56 104 ILE A O 1
ATOM 836 N N . GLU A 1 105 ? -1.968 12.126 2.246 1.00 89.94 105 GLU A N 1
ATOM 837 C CA . GLU A 1 105 ? -3.247 12.058 1.521 1.00 89.94 105 GLU A CA 1
ATOM 838 C C . GLU A 1 105 ? -3.257 10.941 0.466 1.00 89.94 105 GLU A C 1
ATOM 840 O O . GLU A 1 105 ? -4.266 10.261 0.259 1.00 89.94 105 GLU A O 1
ATOM 845 N N . LYS A 1 106 ? -2.109 10.688 -0.176 1.00 90.44 106 LYS A N 1
ATOM 846 C CA . LYS A 1 106 ? -1.976 9.579 -1.130 1.00 90.44 106 LYS A CA 1
ATOM 847 C C . LYS A 1 106 ? -1.979 8.239 -0.420 1.00 90.44 106 LYS A C 1
ATOM 849 O O . LYS A 1 106 ? -2.662 7.324 -0.877 1.00 90.44 106 LYS A O 1
ATOM 854 N N . SER A 1 107 ? -1.255 8.120 0.690 1.00 91.88 107 SER A N 1
ATOM 855 C CA . SER A 1 107 ? -1.244 6.885 1.469 1.00 91.88 107 SER A CA 1
ATOM 856 C C . 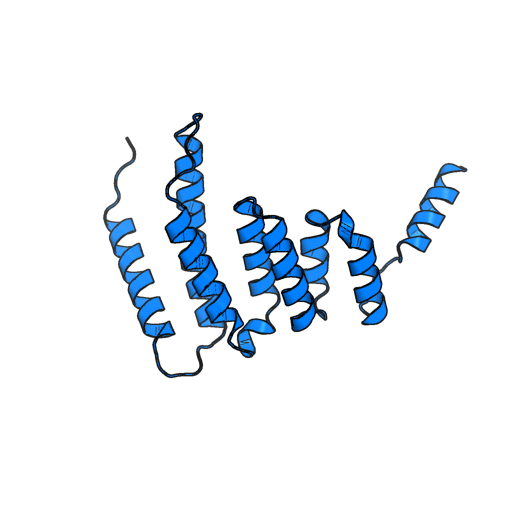SER A 1 107 ? -2.637 6.554 2.015 1.00 91.88 107 SER A C 1
ATOM 858 O O . SER A 1 107 ? -3.015 5.385 1.974 1.00 91.88 107 SER A O 1
ATOM 860 N N . ARG A 1 108 ? -3.449 7.553 2.406 1.00 91.12 108 ARG A N 1
ATOM 861 C CA . ARG A 1 108 ? -4.863 7.350 2.778 1.00 91.12 108 ARG A CA 1
ATOM 862 C C . ARG A 1 108 ? -5.678 6.787 1.611 1.00 91.12 108 ARG A C 1
ATOM 864 O O . ARG A 1 108 ? -6.385 5.795 1.766 1.00 91.12 108 ARG A O 1
ATOM 871 N N . SER A 1 109 ? -5.550 7.370 0.418 1.00 92.81 109 SER A N 1
ATOM 872 C CA . SER A 1 109 ? -6.235 6.868 -0.785 1.00 92.81 109 SER A CA 1
ATOM 873 C C . SER A 1 109 ? -5.850 5.416 -1.116 1.00 92.81 109 SER A C 1
ATOM 875 O O . SER A 1 109 ? -6.713 4.576 -1.387 1.00 92.81 109 SER A O 1
ATOM 877 N N . ILE A 1 110 ? -4.558 5.087 -1.020 1.00 93.81 110 ILE A N 1
ATOM 878 C CA . ILE A 1 110 ? -4.053 3.722 -1.219 1.00 93.81 110 ILE A CA 1
ATOM 879 C C . ILE A 1 110 ? -4.588 2.781 -0.139 1.00 93.81 110 ILE A C 1
ATOM 881 O O . ILE A 1 110 ? -4.976 1.664 -0.464 1.00 93.81 110 ILE A O 1
ATOM 885 N N . PHE A 1 111 ? -4.672 3.224 1.118 1.00 92.00 111 PHE A N 1
ATOM 886 C CA . PHE A 1 111 ? -5.264 2.444 2.201 1.00 92.00 111 PHE A CA 1
ATOM 887 C C . PHE A 1 111 ? -6.728 2.089 1.918 1.00 92.00 111 PHE A C 1
ATOM 889 O O . PHE A 1 111 ? -7.099 0.920 2.012 1.00 92.00 111 PHE A O 1
ATOM 896 N N . HIS A 1 112 ? -7.549 3.043 1.474 1.00 90.31 112 HIS A N 1
ATOM 897 C CA . HIS A 1 112 ? -8.937 2.747 1.104 1.00 90.31 112 HIS A CA 1
ATOM 898 C C . HIS A 1 112 ? -9.032 1.733 -0.047 1.00 90.31 112 HIS A C 1
ATOM 900 O O . HIS A 1 112 ? -9.828 0.795 0.030 1.00 90.31 112 HIS A O 1
ATOM 906 N N . ARG A 1 113 ? -8.187 1.855 -1.082 1.00 93.06 113 ARG A N 1
ATOM 907 C CA . ARG A 1 113 ? -8.091 0.850 -2.162 1.00 93.06 113 ARG A CA 1
ATOM 908 C C . ARG A 1 113 ? -7.646 -0.514 -1.633 1.00 93.06 113 ARG A C 1
ATOM 910 O O . ARG A 1 113 ? -8.167 -1.544 -2.061 1.00 93.06 113 ARG A O 1
ATOM 917 N N . ALA A 1 114 ? -6.707 -0.536 -0.694 1.00 92.19 114 ALA A N 1
ATOM 918 C CA . ALA A 1 114 ? -6.214 -1.759 -0.086 1.00 92.19 114 ALA A CA 1
ATOM 919 C C . ALA A 1 114 ? -7.307 -2.469 0.720 1.00 92.19 114 ALA A C 1
ATOM 921 O O . ALA A 1 114 ? -7.448 -3.679 0.598 1.00 92.19 114 ALA A O 1
ATOM 922 N N . VAL A 1 115 ? -8.126 -1.739 1.480 1.00 89.81 115 VAL A N 1
ATOM 923 C CA . VAL A 1 115 ? -9.268 -2.305 2.219 1.00 89.81 115 VAL A CA 1
ATOM 924 C C . VAL A 1 115 ? -10.337 -2.854 1.266 1.00 89.81 115 VAL A C 1
ATOM 926 O O . VAL A 1 115 ? -10.926 -3.896 1.538 1.00 89.81 115 VAL A O 1
ATOM 929 N N . GLN A 1 116 ? -10.557 -2.222 0.111 1.00 89.25 116 GLN A N 1
ATOM 930 C CA . GLN A 1 116 ? -11.490 -2.742 -0.898 1.00 89.25 116 GLN A CA 1
ATOM 931 C C . GLN A 1 116 ? -11.043 -4.089 -1.492 1.00 89.25 116 GLN A C 1
ATOM 933 O O . GLN A 1 116 ? -11.886 -4.942 -1.757 1.00 89.25 116 GLN A O 1
ATOM 938 N N . ASN A 1 117 ? -9.734 -4.300 -1.679 1.00 89.88 117 ASN A N 1
ATOM 939 C CA . ASN A 1 117 ? -9.192 -5.540 -2.254 1.00 89.88 117 ASN A CA 1
ATOM 940 C C . ASN A 1 117 ? -8.873 -6.608 -1.188 1.00 89.88 117 ASN A C 1
ATOM 942 O O . ASN A 1 117 ? -9.207 -7.781 -1.340 1.00 89.88 117 ASN A O 1
ATOM 946 N N . CYS A 1 118 ? -8.244 -6.196 -0.089 1.00 88.25 118 CYS A N 1
ATOM 947 C CA . CYS A 1 118 ? -7.671 -7.040 0.963 1.00 88.25 118 CYS A CA 1
ATOM 948 C C . CYS A 1 118 ? -8.336 -6.829 2.330 1.00 88.25 118 CYS A C 1
ATOM 950 O O . CYS A 1 118 ? -7.709 -7.066 3.361 1.00 88.25 118 CYS A O 1
ATOM 952 N N . GLY A 1 119 ? -9.594 -6.389 2.369 1.00 81.44 119 GLY A N 1
ATOM 953 C CA . GLY A 1 119 ? -10.284 -6.036 3.614 1.00 81.44 119 GLY A CA 1
ATOM 954 C C . GLY A 1 119 ? -10.455 -7.169 4.626 1.00 81.44 119 GLY A C 1
ATOM 955 O O . GLY A 1 119 ? -10.716 -6.915 5.791 1.00 81.44 119 GLY A O 1
ATOM 956 N N . TRP A 1 120 ? -10.241 -8.419 4.219 1.00 82.44 120 TRP A N 1
ATOM 957 C CA . TRP A 1 120 ? -10.180 -9.585 5.105 1.00 82.44 120 TRP A CA 1
ATOM 958 C C . TRP A 1 120 ? -8.893 -9.646 5.948 1.00 82.44 120 TRP A C 1
ATOM 960 O O . TRP A 1 120 ? -8.831 -10.375 6.939 1.00 82.44 120 TRP A O 1
ATOM 970 N N . SER A 1 121 ? -7.848 -8.901 5.576 1.00 87.81 121 SER A N 1
ATOM 971 C CA . SER A 1 121 ? -6.568 -8.902 6.279 1.00 87.81 121 SER A CA 1
ATOM 972 C C . SER A 1 121 ? -6.588 -7.923 7.450 1.00 87.81 121 SER A C 1
ATOM 974 O O . SER A 1 121 ? -6.374 -6.720 7.297 1.00 87.81 121 SER A O 1
ATOM 976 N N . LYS A 1 122 ? -6.774 -8.466 8.657 1.00 85.50 122 LYS A N 1
ATOM 977 C CA . LYS A 1 122 ? -6.609 -7.708 9.905 1.00 85.50 122 LYS A CA 1
ATOM 978 C C . LYS A 1 122 ? -5.221 -7.080 10.008 1.00 85.50 122 LYS A C 1
ATOM 980 O O . LYS A 1 122 ? -5.106 -5.957 10.471 1.00 85.50 122 LYS A O 1
ATOM 985 N N . GLU A 1 123 ? -4.183 -7.791 9.574 1.00 85.81 123 GLU A N 1
ATOM 986 C CA . GLU A 1 123 ? -2.801 -7.304 9.616 1.00 85.81 123 GLU A CA 1
ATOM 987 C C . GLU A 1 123 ? -2.636 -5.999 8.828 1.00 85.81 123 GLU A C 1
ATOM 989 O O . GLU A 1 123 ? -2.053 -5.046 9.337 1.00 85.81 123 GLU A O 1
ATOM 994 N N . LEU A 1 124 ? -3.231 -5.916 7.632 1.00 89.25 124 LEU A N 1
ATOM 995 C CA . LEU A 1 124 ? -3.215 -4.699 6.825 1.00 89.25 124 LEU A CA 1
ATOM 996 C C . LEU A 1 124 ? -3.899 -3.533 7.539 1.00 89.25 124 LEU A C 1
ATOM 998 O O . LEU A 1 124 ? -3.308 -2.462 7.650 1.00 89.25 124 LEU A O 1
ATOM 1002 N N . ILE A 1 125 ? -5.112 -3.751 8.054 1.00 87.31 125 ILE A N 1
ATOM 1003 C CA . ILE A 1 125 ? -5.877 -2.704 8.743 1.00 87.31 125 ILE A CA 1
ATOM 1004 C C . ILE A 1 125 ? -5.115 -2.234 9.987 1.00 87.31 125 ILE A C 1
ATOM 1006 O O . ILE A 1 125 ? -4.879 -1.041 10.148 1.00 87.31 125 ILE A O 1
ATOM 1010 N N . MET A 1 126 ? -4.639 -3.172 10.810 1.00 86.12 126 MET A N 1
ATOM 1011 C CA . MET A 1 126 ? -3.900 -2.883 12.042 1.00 86.12 126 MET A CA 1
ATOM 1012 C C . MET A 1 126 ? -2.591 -2.137 11.785 1.00 86.12 126 MET A C 1
ATOM 1014 O O . MET A 1 126 ? -2.274 -1.216 12.531 1.00 86.12 126 MET A O 1
ATOM 1018 N N . SER A 1 127 ? -1.858 -2.476 10.718 1.00 85.75 127 SER A N 1
ATOM 1019 C CA . SER A 1 127 ? -0.608 -1.786 10.365 1.00 85.75 127 SER A CA 1
ATOM 1020 C C . SER A 1 127 ? -0.806 -0.295 10.072 1.00 85.75 127 SER A C 1
ATOM 1022 O O . SER A 1 127 ? 0.125 0.494 10.192 1.00 85.75 127 SER A O 1
ATOM 1024 N N . CYS A 1 128 ? -2.021 0.102 9.687 1.00 85.75 128 CYS A N 1
ATOM 1025 C CA . CYS A 1 128 ? -2.345 1.472 9.317 1.00 85.75 128 CYS A CA 1
ATOM 1026 C C . CYS A 1 128 ? -2.995 2.278 10.449 1.00 85.75 128 CYS A C 1
ATOM 1028 O O . CYS A 1 128 ? -3.111 3.497 10.323 1.00 85.75 128 CYS A O 1
ATOM 1030 N N . VAL A 1 129 ? -3.357 1.638 11.567 1.00 85.50 129 VAL A N 1
ATOM 1031 C CA . VAL A 1 129 ? -3.947 2.310 12.737 1.00 85.50 129 VAL A CA 1
ATOM 1032 C C . VAL A 1 129 ? -2.986 3.338 13.341 1.00 85.50 129 VAL A C 1
ATOM 1034 O O . VAL A 1 129 ? -3.415 4.420 13.735 1.00 85.50 129 VAL A O 1
ATOM 1037 N N . GLU A 1 130 ? -1.684 3.038 13.354 1.00 81.94 130 GLU A N 1
ATOM 1038 C CA . GLU A 1 130 ? -0.643 3.966 13.824 1.00 81.94 130 GLU A CA 1
ATOM 1039 C C . GLU A 1 130 ? -0.558 5.234 12.963 1.00 81.94 130 GLU A C 1
ATOM 1041 O O . GLU A 1 130 ? -0.207 6.304 13.457 1.00 81.94 130 GLU A O 1
ATOM 1046 N N . TYR A 1 131 ? -0.893 5.123 11.677 1.00 83.31 131 TYR A N 1
ATOM 1047 C CA . TYR A 1 131 ? -0.763 6.208 10.710 1.00 83.31 131 TYR A CA 1
ATOM 1048 C C . TYR A 1 131 ? -2.037 7.049 10.566 1.00 83.31 131 TYR A C 1
ATOM 1050 O O . TYR A 1 131 ? -1.954 8.256 10.345 1.00 83.31 131 TYR A O 1
ATOM 1058 N N . PHE A 1 132 ? -3.213 6.431 10.694 1.00 83.00 132 PHE A N 1
ATOM 1059 C CA . PHE A 1 132 ? -4.512 7.075 10.477 1.00 83.00 132 PHE A CA 1
ATOM 1060 C C . PHE A 1 132 ? -5.407 6.958 11.714 1.00 83.00 132 PHE A C 1
ATOM 1062 O O . PHE A 1 132 ? -6.529 6.455 11.649 1.00 83.00 132 PHE A O 1
ATOM 1069 N N . SER A 1 133 ? -4.928 7.452 12.855 1.00 79.19 133 SER A N 1
ATOM 1070 C CA . SER A 1 133 ? -5.680 7.415 14.118 1.00 79.19 133 SER A CA 1
ATOM 1071 C C . SER A 1 133 ? -7.046 8.116 14.039 1.00 79.19 133 SER A C 1
ATOM 1073 O O . SER A 1 133 ? -7.985 7.704 14.715 1.00 79.19 133 SER A O 1
ATOM 1075 N N . GLY A 1 134 ? -7.196 9.122 13.168 1.00 81.38 134 GLY A N 1
ATOM 1076 C CA . GLY A 1 134 ? -8.474 9.801 12.916 1.00 81.38 134 GLY A CA 1
ATOM 1077 C C . GLY A 1 134 ? -9.538 8.930 12.232 1.00 81.38 134 GLY A C 1
ATOM 1078 O O . GLY A 1 134 ? -10.728 9.178 12.406 1.00 81.38 134 GLY A O 1
ATOM 1079 N N . ASP A 1 135 ? -9.125 7.883 11.515 1.00 81.50 135 ASP A N 1
ATOM 1080 C CA . ASP A 1 135 ? -10.014 6.976 10.778 1.00 81.50 135 ASP A CA 1
ATOM 1081 C C . ASP A 1 135 ? -10.263 5.656 11.540 1.00 81.50 135 ASP A C 1
ATOM 1083 O O . ASP A 1 135 ? -10.971 4.771 11.057 1.00 81.50 135 ASP A O 1
ATOM 1087 N N . LEU A 1 136 ? -9.729 5.528 12.764 1.00 81.12 136 LEU A N 1
ATOM 1088 C CA . LEU A 1 136 ? -9.783 4.319 13.596 1.00 81.12 136 LEU A CA 1
ATOM 1089 C C . LEU A 1 136 ? -11.210 3.800 13.797 1.00 81.12 136 LEU A C 1
ATOM 1091 O O . LEU A 1 136 ? -11.442 2.599 13.696 1.00 81.12 136 LEU A O 1
ATOM 1095 N N . LYS A 1 137 ? -12.180 4.693 14.022 1.00 81.00 137 LYS A N 1
ATOM 1096 C CA . LYS A 1 137 ? -13.587 4.302 14.175 1.00 81.00 137 LYS A CA 1
ATOM 1097 C C . LYS A 1 137 ? -14.134 3.637 12.908 1.00 81.00 137 LYS A C 1
ATOM 1099 O O . LYS A 1 137 ? -14.684 2.549 12.997 1.00 81.00 137 LYS A O 1
ATOM 1104 N N . GLN A 1 138 ? -13.902 4.231 11.733 1.00 83.62 138 GLN A N 1
ATOM 1105 C CA . GLN A 1 138 ? -14.319 3.642 10.453 1.00 83.62 138 GLN A CA 1
ATOM 1106 C C . GLN A 1 138 ? -13.646 2.286 10.203 1.00 83.62 138 GLN A C 1
ATOM 1108 O O . GLN A 1 138 ? -14.276 1.374 9.674 1.00 83.62 138 GLN A O 1
ATOM 1113 N N . MET A 1 139 ? -12.375 2.132 10.592 1.00 84.62 139 MET A N 1
ATOM 1114 C CA . MET A 1 139 ? -11.672 0.850 10.480 1.00 84.62 139 MET A CA 1
ATOM 1115 C C . MET A 1 139 ? -12.276 -0.220 11.396 1.00 84.62 139 MET A C 1
ATOM 1117 O O . MET A 1 139 ? -12.461 -1.353 10.958 1.00 84.62 139 MET A O 1
ATOM 1121 N N . ILE A 1 140 ? -12.605 0.131 12.644 1.00 80.81 140 ILE A N 1
ATOM 1122 C CA . ILE A 1 140 ? -13.281 -0.770 13.587 1.00 80.81 140 ILE A CA 1
ATOM 1123 C C . ILE A 1 140 ? -14.664 -1.146 13.059 1.00 80.81 140 ILE A C 1
ATOM 1125 O O . ILE A 1 140 ? -14.961 -2.336 12.981 1.00 80.81 140 ILE A O 1
ATOM 1129 N N . ASP A 1 141 ? -15.468 -0.169 12.633 1.00 84.00 141 ASP A N 1
ATOM 1130 C CA . ASP A 1 141 ? -16.805 -0.394 12.075 1.00 84.00 141 ASP A CA 1
ATOM 1131 C C . ASP A 1 141 ? -16.739 -1.352 10.875 1.00 84.00 141 ASP A C 1
ATOM 1133 O O . ASP A 1 141 ? -17.483 -2.331 10.810 1.00 84.00 141 ASP A O 1
ATOM 1137 N N . TYR A 1 142 ? -15.776 -1.140 9.969 1.00 84.81 142 TYR A N 1
ATOM 1138 C CA . TYR A 1 142 ? -15.525 -2.029 8.834 1.00 84.81 142 TYR A CA 1
ATOM 1139 C C . TYR A 1 142 ? -15.158 -3.453 9.276 1.00 84.81 142 TYR A C 1
ATOM 1141 O O . TYR A 1 142 ? -15.686 -4.437 8.755 1.00 84.81 142 TYR A O 1
ATOM 1149 N N . MET A 1 143 ? -14.250 -3.588 10.244 1.00 82.75 143 MET A N 1
ATOM 1150 C CA . MET A 1 143 ? -13.835 -4.890 10.767 1.00 82.75 143 MET A CA 1
ATOM 1151 C C . MET A 1 143 ? -14.989 -5.630 11.454 1.00 82.75 143 MET A C 1
ATOM 1153 O O . MET A 1 143 ? -15.112 -6.843 11.282 1.00 82.75 143 MET A O 1
ATOM 1157 N N . VAL A 1 144 ? -15.850 -4.918 12.183 1.00 81.62 144 VAL A N 1
ATOM 1158 C CA . VAL A 1 144 ? -17.063 -5.470 12.800 1.00 81.62 144 VAL A CA 1
ATOM 1159 C C . VAL A 1 144 ? -18.061 -5.913 11.728 1.00 81.62 144 VAL A C 1
ATOM 1161 O O . VAL A 1 144 ? -18.531 -7.049 11.787 1.00 81.62 144 VAL A O 1
ATOM 1164 N N . GLU A 1 145 ? -18.325 -5.080 10.713 1.00 85.12 145 GLU A N 1
ATOM 1165 C CA . GLU A 1 145 ? -19.212 -5.410 9.585 1.00 85.12 145 GLU A CA 1
ATOM 1166 C C . GLU A 1 145 ? -18.746 -6.675 8.850 1.00 85.12 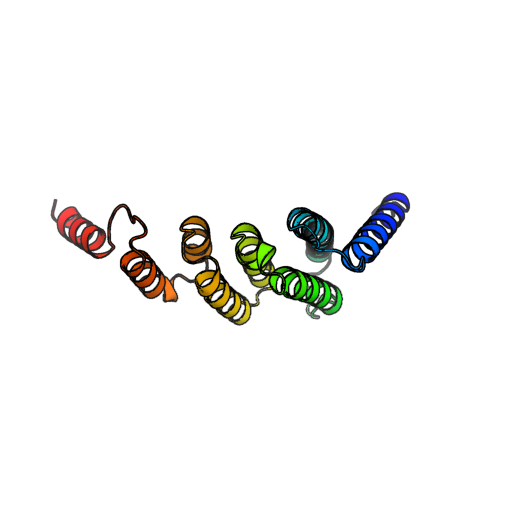145 GLU A C 1
ATOM 1168 O O . GLU A 1 145 ? -19.549 -7.539 8.500 1.00 85.12 145 GLU A O 1
ATOM 1173 N N . LYS A 1 146 ? -17.433 -6.825 8.638 1.00 81.56 146 LYS A N 1
ATOM 1174 C CA . LYS A 1 146 ? -16.846 -8.007 7.986 1.00 81.56 146 LYS A CA 1
ATOM 1175 C C . LYS A 1 146 ? -16.637 -9.197 8.928 1.00 81.56 146 LYS A C 1
ATOM 1177 O O . LYS A 1 146 ? -16.022 -10.181 8.519 1.00 81.56 146 LYS A O 1
ATOM 1182 N N . HIS A 1 147 ? -17.147 -9.137 10.160 1.00 77.69 147 HIS A N 1
ATOM 1183 C CA . HIS A 1 147 ? -16.989 -10.169 11.191 1.00 77.69 147 HIS A CA 1
ATOM 1184 C C . HIS A 1 147 ? -15.522 -10.567 11.454 1.00 77.69 147 HIS A C 1
ATOM 1186 O O . HIS A 1 147 ? -15.211 -11.711 11.803 1.00 77.69 147 HIS A O 1
ATOM 1192 N N . ILE A 1 148 ? -14.597 -9.618 11.310 1.00 79.81 148 ILE A N 1
ATOM 1193 C CA . ILE A 1 148 ? -13.185 -9.796 11.642 1.00 79.81 148 ILE A CA 1
ATOM 1194 C C . ILE A 1 148 ? -13.054 -9.696 13.159 1.00 79.81 148 ILE A C 1
ATOM 1196 O O . ILE A 1 148 ? -13.418 -8.693 13.765 1.00 79.81 148 ILE A O 1
ATOM 1200 N N . ARG A 1 149 ? -12.523 -10.743 13.800 1.00 69.31 149 ARG A N 1
ATOM 1201 C CA . ARG A 1 149 ? -12.432 -10.799 15.267 1.00 69.31 149 ARG A CA 1
ATOM 1202 C C . ARG A 1 149 ? -11.553 -9.667 15.818 1.00 69.31 149 ARG A C 1
ATOM 1204 O O . ARG A 1 149 ? -10.326 -9.664 15.649 1.00 69.31 149 ARG A O 1
ATOM 1211 N N . ILE A 1 150 ? -12.177 -8.745 16.542 1.00 68.75 150 ILE A N 1
ATOM 1212 C CA . ILE A 1 150 ? -11.527 -7.783 17.434 1.00 68.75 150 ILE A CA 1
ATOM 1213 C C . ILE A 1 150 ? -11.697 -8.332 18.852 1.00 68.75 150 ILE A C 1
ATOM 1215 O O . ILE A 1 150 ? -12.780 -8.779 19.210 1.00 68.75 150 ILE A O 1
ATOM 1219 N N . HIS A 1 151 ? -10.607 -8.391 19.620 1.00 67.56 151 HIS A N 1
ATOM 1220 C CA . HIS A 1 151 ? -10.619 -9.034 20.939 1.00 67.56 151 HIS A CA 1
ATOM 1221 C C . HIS A 1 151 ? -11.476 -8.277 21.959 1.00 67.56 151 HIS A C 1
ATOM 1223 O O . HIS A 1 151 ? -12.034 -8.907 22.851 1.00 67.56 151 HIS A O 1
ATOM 1229 N N . THR A 1 152 ? -11.565 -6.954 21.819 1.00 66.00 152 THR A N 1
ATOM 1230 C CA . THR A 1 152 ? -12.321 -6.078 22.714 1.00 66.00 152 THR A CA 1
ATOM 1231 C C . THR A 1 152 ? -12.812 -4.886 21.890 1.00 66.00 152 THR A C 1
ATOM 1233 O O . THR A 1 152 ? -11.973 -4.142 21.371 1.00 66.00 152 THR A O 1
ATOM 1236 N N . PRO A 1 153 ? -14.126 -4.735 21.666 1.00 64.44 153 PRO A N 1
ATOM 1237 C CA . PRO A 1 153 ? -14.678 -3.555 21.008 1.00 64.44 153 PRO A CA 1
ATOM 1238 C C . PRO A 1 153 ? -14.394 -2.288 21.841 1.00 64.44 153 PRO A C 1
ATOM 1240 O O . PRO A 1 153 ? -14.168 -2.359 23.051 1.00 64.44 153 PRO A O 1
ATOM 1243 N N . LEU A 1 154 ? -14.346 -1.118 21.195 1.00 62.44 154 LEU A N 1
ATOM 1244 C CA . LEU A 1 154 ? -13.910 0.141 21.824 1.00 62.44 154 LEU A CA 1
ATOM 1245 C C . LEU A 1 154 ? -14.819 0.545 22.996 1.00 62.44 154 LEU A C 1
ATOM 1247 O O . LEU A 1 154 ? -14.354 1.124 23.975 1.00 62.44 154 LEU A O 1
ATOM 1251 N N . GLU A 1 155 ? -16.096 0.193 22.903 1.00 68.06 155 GLU A N 1
ATOM 1252 C CA . GLU A 1 155 ? -17.126 0.422 23.910 1.00 68.06 155 GLU A CA 1
ATOM 1253 C C . GLU A 1 155 ? -16.808 -0.318 25.216 1.00 68.06 155 GLU A C 1
ATOM 1255 O O . GLU A 1 155 ? -16.942 0.247 26.300 1.00 68.06 155 GLU A O 1
ATOM 1260 N N . GLU A 1 156 ? -16.315 -1.558 25.125 1.00 64.69 156 GLU A N 1
ATOM 1261 C CA . GLU A 1 156 ? -15.885 -2.328 26.296 1.00 64.69 156 GLU A CA 1
ATOM 1262 C C . GLU A 1 156 ? -14.628 -1.720 26.931 1.00 64.69 156 GLU A C 1
ATOM 1264 O O . GLU A 1 156 ? -14.538 -1.644 28.154 1.00 64.69 156 GLU A O 1
ATOM 1269 N N . ILE A 1 157 ? -13.682 -1.213 26.130 1.00 68.62 157 ILE A N 1
ATOM 1270 C CA . ILE A 1 157 ? -12.488 -0.523 26.650 1.00 68.62 157 ILE A CA 1
ATOM 1271 C C . ILE A 1 157 ? -12.882 0.778 27.361 1.00 68.62 157 ILE A C 1
ATOM 1273 O O . ILE A 1 157 ? -12.361 1.066 28.436 1.00 68.62 157 ILE A O 1
ATOM 1277 N N . GLN A 1 158 ? -13.806 1.558 26.795 1.00 66.25 158 GLN A N 1
ATOM 1278 C CA . GLN A 1 158 ? -14.299 2.794 27.414 1.00 66.25 158 GLN A CA 1
ATOM 1279 C C . GLN A 1 158 ? -14.993 2.522 28.750 1.00 66.25 158 GLN A C 1
ATOM 1281 O O . GLN A 1 158 ? -14.662 3.175 29.739 1.00 66.25 158 GLN A O 1
ATOM 1286 N N . LEU A 1 159 ? -15.865 1.511 28.805 1.00 74.94 159 LEU A N 1
ATOM 1287 C CA . LEU A 1 159 ? -16.487 1.060 30.051 1.00 74.94 159 LEU A CA 1
ATOM 1288 C C . LEU A 1 159 ? -15.438 0.637 31.089 1.00 74.94 159 LEU A C 1
ATOM 1290 O O . LEU A 1 159 ? -15.541 1.026 32.250 1.00 74.94 159 LEU A O 1
ATOM 1294 N N . LEU A 1 160 ? -14.406 -0.110 30.686 1.00 67.12 160 LEU A N 1
ATOM 1295 C CA . LEU A 1 160 ? -13.322 -0.534 31.580 1.00 67.12 160 LEU A CA 1
ATOM 1296 C C . LEU A 1 160 ? -12.475 0.642 32.090 1.00 67.12 160 LEU A C 1
ATOM 1298 O O . LEU A 1 160 ? -12.084 0.641 33.255 1.00 67.12 160 LEU A O 1
ATOM 1302 N N . MET A 1 161 ? -12.212 1.656 31.260 1.00 67.94 161 MET A N 1
ATOM 1303 C CA . MET A 1 161 ? -11.500 2.868 31.685 1.00 67.94 161 MET A CA 1
ATOM 1304 C C . MET A 1 161 ? -12.326 3.704 32.670 1.00 67.94 161 MET A C 1
ATOM 1306 O O . MET A 1 161 ? -11.785 4.192 33.659 1.00 67.94 161 MET A O 1
ATOM 1310 N N . GLU A 1 162 ? -13.631 3.842 32.431 1.00 74.38 162 GLU A N 1
ATOM 1311 C CA . GLU A 1 162 ? -14.533 4.614 33.293 1.00 74.38 162 GLU A CA 1
ATOM 1312 C C . GLU A 1 162 ? -14.739 3.948 34.664 1.00 74.38 162 GLU A C 1
ATOM 1314 O O . GLU A 1 162 ? -14.750 4.629 35.690 1.00 74.38 162 GLU A O 1
ATOM 1319 N N . HIS A 1 163 ? -14.829 2.614 34.703 1.00 71.75 163 HIS A N 1
ATOM 1320 C CA . HIS A 1 163 ? -15.005 1.855 35.947 1.00 71.75 163 HIS A CA 1
ATOM 1321 C C . HIS A 1 163 ? -13.682 1.575 36.683 1.00 71.75 163 HIS A C 1
ATOM 1323 O O . HIS A 1 163 ? -13.688 1.431 37.902 1.00 71.75 163 HIS A O 1
ATOM 1329 N N . GLY A 1 164 ? -12.542 1.529 35.984 1.00 59.09 164 GLY A N 1
ATOM 1330 C CA . GLY A 1 164 ? -11.218 1.338 36.591 1.00 59.09 164 GLY A CA 1
ATOM 1331 C C . GLY A 1 164 ? -10.653 2.577 37.300 1.00 59.09 164 GLY A C 1
ATOM 1332 O O . GLY A 1 164 ? -9.745 2.451 38.113 1.00 59.09 164 GLY A O 1
ATOM 1333 N N . MET A 1 165 ? -11.189 3.772 37.028 1.00 54.72 165 MET A N 1
ATOM 1334 C CA . MET A 1 165 ? -10.829 5.013 37.734 1.00 54.72 165 MET A CA 1
ATOM 1335 C C . MET A 1 165 ? -11.589 5.222 39.057 1.00 54.72 165 MET A C 1
ATOM 1337 O O . MET A 1 165 ? -11.314 6.191 39.762 1.00 54.72 165 MET A O 1
ATOM 1341 N N . GLN A 1 166 ? -12.553 4.355 39.390 1.00 53.75 166 GLN A N 1
ATOM 1342 C CA . GLN A 1 166 ? -13.392 4.480 40.593 1.00 53.75 166 GLN A CA 1
ATOM 1343 C C . GLN A 1 166 ? -12.897 3.656 41.799 1.00 53.75 166 GLN A C 1
ATOM 1345 O O . GLN A 1 166 ? -13.591 3.605 42.815 1.00 53.75 166 GLN A O 1
ATOM 1350 N N . SER A 1 167 ? -11.721 3.025 41.710 1.00 45.03 167 SER A N 1
ATOM 1351 C CA . SER A 1 167 ? -11.106 2.222 42.784 1.00 45.03 167 SER A CA 1
ATOM 1352 C C . SER A 1 167 ? -9.834 2.844 43.339 1.00 45.03 167 SER A C 1
ATOM 1354 O O . SER A 1 167 ? -8.975 3.204 42.502 1.00 45.03 167 SER A O 1
#

Foldseek 3Di:
DPPPDVVVVVVLVVLQVVLVVLLPPPDDRALVSLVVNLVSLVVVLVVVVVVVVVPDPDDDDDPCVVSLVVSVVSLVSSCVDLNSVQDLVSLLVVLVSCVVVVNLVVSVVSLVSSCVRHVLDPVSLVSCCVVCVVCVVVNLVSCVVVVNDDPARVVRVVVCVVVVVPD

Radius of gyration: 20.44 Å; chains: 1; bounding box: 56×38×65 Å